Protein AF-A0A7V1JDQ7-F1 (afdb_monomer_lite)

Foldseek 3Di:
DDVVPDDAAAEDEAADCAQVPVVVVCVVRRYHYDYHDPPRPVNNVVVVVVVVVVVVVVVVVD

Structure (mmCIF, N/CA/C/O backbone):
data_AF-A0A7V1JDQ7-F1
#
_entry.id   AF-A0A7V1JDQ7-F1
#
loop_
_atom_site.group_PDB
_atom_site.id
_atom_site.type_symbol
_atom_site.label_atom_id
_atom_site.label_alt_id
_atom_site.label_comp_id
_atom_site.label_asym_id
_atom_site.label_entity_id
_atom_site.label_seq_id
_atom_site.pdbx_PDB_ins_code
_atom_site.Cartn_x
_atom_site.Cartn_y
_atom_site.Cartn_z
_atom_site.occupancy
_atom_site.B_iso_or_equiv
_atom_site.auth_seq_id
_atom_site.auth_comp_id
_atom_site.auth_asym_id
_atom_site.auth_atom_id
_atom_site.pdbx_PDB_model_num
ATOM 1 N N . MET A 1 1 ? 7.412 7.506 5.398 1.00 76.94 1 MET A N 1
ATOM 2 C CA . MET A 1 1 ? 6.580 8.304 4.470 1.00 76.94 1 MET A CA 1
ATOM 3 C C . MET A 1 1 ? 5.085 8.114 4.722 1.00 76.94 1 MET A C 1
ATOM 5 O O . MET A 1 1 ? 4.465 9.057 5.179 1.00 76.94 1 MET A O 1
ATOM 9 N N . VAL A 1 2 ? 4.515 6.910 4.550 1.00 84.69 2 VAL A N 1
ATOM 10 C CA . VAL A 1 2 ? 3.058 6.658 4.699 1.00 84.69 2 VAL A CA 1
ATOM 11 C C . VAL A 1 2 ? 2.443 7.254 5.976 1.00 84.69 2 VAL A C 1
ATOM 13 O O . VAL A 1 2 ? 1.483 8.009 5.886 1.00 84.69 2 VAL A O 1
ATOM 16 N N . LEU A 1 3 ? 2.993 6.974 7.160 1.00 88.38 3 LEU A N 1
ATOM 17 C CA . LEU A 1 3 ? 2.433 7.484 8.424 1.00 88.38 3 LEU A CA 1
ATOM 18 C C . LEU A 1 3 ? 2.673 8.981 8.656 1.00 88.38 3 LEU A C 1
ATOM 20 O O . LEU A 1 3 ? 1.849 9.632 9.283 1.00 88.38 3 LEU A O 1
ATOM 24 N N . ALA A 1 4 ? 3.787 9.513 8.155 1.00 89.62 4 ALA A N 1
ATOM 25 C CA . ALA A 1 4 ? 4.161 10.913 8.343 1.00 89.62 4 ALA A CA 1
ATOM 26 C C . ALA A 1 4 ? 3.386 11.860 7.412 1.00 89.62 4 ALA A C 1
ATOM 28 O O . ALA A 1 4 ? 3.292 13.048 7.691 1.00 89.62 4 ALA A O 1
ATOM 29 N N . SER A 1 5 ? 2.852 11.335 6.305 1.00 88.50 5 SER A N 1
ATOM 30 C CA . SER A 1 5 ? 2.268 12.138 5.226 1.00 88.50 5 SER A CA 1
ATOM 31 C C . SER A 1 5 ? 0.804 11.804 4.929 1.00 88.50 5 SER A C 1
ATOM 33 O O . SER A 1 5 ? 0.224 12.418 4.039 1.00 88.50 5 SER A O 1
ATOM 35 N N . THR A 1 6 ? 0.197 10.827 5.619 1.00 92.31 6 THR A N 1
ATOM 36 C CA . THR A 1 6 ? -1.194 10.415 5.359 1.00 92.31 6 THR A CA 1
ATOM 37 C C . THR A 1 6 ? -1.959 10.052 6.624 1.00 92.31 6 THR A C 1
ATOM 39 O O . THR A 1 6 ? -1.442 9.404 7.543 1.00 92.31 6 THR A O 1
ATOM 42 N N . ASN A 1 7 ? -3.249 10.368 6.618 1.00 93.06 7 ASN A N 1
ATOM 43 C CA . ASN A 1 7 ? -4.187 9.936 7.641 1.00 93.06 7 ASN A CA 1
ATOM 44 C C . ASN A 1 7 ? -4.765 8.554 7.315 1.00 93.06 7 ASN A C 1
ATOM 46 O O . ASN A 1 7 ? -4.745 8.082 6.173 1.00 93.06 7 ASN A O 1
ATOM 50 N N . LYS A 1 8 ? -5.280 7.874 8.343 1.00 93.25 8 LYS A N 1
ATOM 51 C CA . LYS A 1 8 ? -5.963 6.584 8.177 1.00 93.25 8 LYS A CA 1
ATOM 52 C C . LYS A 1 8 ? -7.116 6.733 7.179 1.00 93.25 8 LYS A C 1
ATOM 54 O O . LYS A 1 8 ? -7.829 7.729 7.200 1.00 93.25 8 LYS A O 1
ATOM 59 N N . GLY A 1 9 ? -7.284 5.750 6.297 1.00 92.31 9 GLY A N 1
ATOM 60 C CA . GLY A 1 9 ? -8.312 5.766 5.255 1.00 92.31 9 GLY A CA 1
ATOM 61 C C . GLY A 1 9 ? -7.982 6.597 4.009 1.00 92.31 9 GLY A C 1
ATOM 62 O O . GLY A 1 9 ? -8.722 6.497 3.031 1.00 92.31 9 GLY A O 1
ATOM 63 N N . ASN A 1 10 ? -6.886 7.367 3.986 1.00 95.00 10 ASN A N 1
ATOM 64 C CA . ASN A 1 10 ? -6.457 8.056 2.766 1.00 95.00 10 ASN A CA 1
ATOM 65 C C . ASN A 1 10 ? -6.099 7.066 1.649 1.00 95.00 10 ASN A C 1
ATOM 67 O O . ASN A 1 10 ? -5.689 5.930 1.904 1.00 95.00 10 ASN A O 1
ATOM 71 N N . LEU A 1 11 ? -6.267 7.530 0.411 1.00 92.56 11 LEU A N 1
ATOM 72 C CA . LEU A 1 11 ? -5.818 6.847 -0.793 1.00 92.56 11 LEU A CA 1
ATOM 73 C C . LEU A 1 11 ? -4.409 7.321 -1.145 1.00 92.56 11 LEU A C 1
ATOM 75 O O . LEU A 1 11 ? -4.165 8.520 -1.243 1.00 92.56 11 LEU A O 1
ATOM 79 N N . ILE A 1 12 ? -3.504 6.373 -1.350 1.00 92.06 12 ILE A N 1
ATOM 80 C CA . ILE A 1 12 ? -2.127 6.616 -1.772 1.00 92.06 12 ILE A CA 1
ATOM 81 C C . ILE A 1 12 ? -1.984 6.131 -3.212 1.00 92.06 12 ILE A C 1
ATOM 83 O O . ILE A 1 12 ? -2.260 4.965 -3.496 1.00 92.06 12 ILE A O 1
ATOM 87 N N . LEU A 1 13 ? -1.570 7.033 -4.102 1.00 90.75 13 LEU A N 1
ATOM 88 C CA . LEU A 1 13 ? -1.250 6.739 -5.496 1.00 90.75 13 LEU A CA 1
ATOM 89 C C . LEU A 1 13 ? 0.269 6.757 -5.667 1.00 90.75 13 LEU A C 1
ATOM 91 O O . LEU A 1 13 ? 0.904 7.768 -5.377 1.00 90.75 13 LEU A O 1
ATOM 95 N N . ASP A 1 14 ? 0.827 5.651 -6.146 1.00 88.19 14 ASP A N 1
ATOM 96 C CA . ASP A 1 14 ? 2.259 5.509 -6.407 1.00 88.19 14 ASP A CA 1
ATOM 97 C C . ASP A 1 14 ? 2.478 4.955 -7.830 1.00 88.19 14 ASP A C 1
ATOM 99 O O . ASP A 1 14 ? 2.340 3.748 -8.054 1.00 88.19 14 ASP A O 1
ATOM 103 N N . PRO A 1 15 ? 2.766 5.819 -8.822 1.00 84.56 15 PRO A N 1
ATOM 104 C CA . PRO A 1 15 ? 2.939 5.405 -10.213 1.00 84.56 15 PRO A CA 1
ATOM 105 C C . PRO A 1 15 ? 4.309 4.771 -10.510 1.00 84.56 15 PRO A C 1
ATOM 107 O O . PRO A 1 15 ? 4.587 4.469 -11.671 1.00 84.56 15 PRO A O 1
ATOM 110 N N . PHE A 1 16 ? 5.152 4.576 -9.490 1.00 84.62 16 PHE A N 1
ATOM 111 C CA . PHE A 1 16 ? 6.467 3.940 -9.592 1.00 84.62 16 PHE A CA 1
ATOM 112 C C . PHE A 1 16 ? 6.644 2.930 -8.459 1.00 84.62 16 PHE A C 1
ATOM 114 O O . PHE A 1 16 ? 7.623 2.956 -7.714 1.00 84.62 16 PHE A O 1
ATOM 121 N N . THR A 1 17 ? 5.643 2.063 -8.284 1.00 79.88 17 THR A N 1
ATOM 122 C CA . THR A 1 17 ? 5.547 1.265 -7.060 1.00 79.88 17 THR A CA 1
ATOM 123 C C . THR A 1 17 ? 6.640 0.200 -6.927 1.00 79.88 17 THR A C 1
ATOM 125 O O . THR A 1 17 ? 6.810 -0.326 -5.826 1.00 79.88 17 THR A O 1
ATOM 128 N N . GLU A 1 18 ? 7.374 -0.124 -8.000 1.00 82.81 18 GLU A N 1
ATOM 129 C CA . GLU A 1 18 ? 8.374 -1.191 -8.069 1.00 82.81 18 GLU A CA 1
ATOM 130 C C . GLU A 1 18 ? 7.903 -2.435 -7.306 1.00 82.81 18 GLU A C 1
ATOM 132 O O . GLU A 1 18 ? 6.948 -3.106 -7.691 1.00 82.81 18 GLU A O 1
ATOM 137 N N . SER A 1 19 ? 8.532 -2.713 -6.167 1.00 79.50 19 SER A N 1
ATOM 138 C CA . SER A 1 19 ? 8.297 -3.902 -5.354 1.00 79.50 19 SER A CA 1
ATOM 139 C C . SER A 1 19 ? 7.136 -3.770 -4.341 1.00 79.50 19 SER A C 1
ATOM 141 O O . SER A 1 19 ? 6.938 -4.640 -3.485 1.00 79.50 19 SER A O 1
ATOM 143 N N . SER A 1 20 ? 6.383 -2.670 -4.435 1.00 83.88 20 SER A N 1
ATOM 144 C CA . SER A 1 20 ? 5.184 -2.295 -3.675 1.00 83.88 20 SER A CA 1
ATOM 145 C C . SER A 1 20 ? 5.334 -2.237 -2.155 1.00 83.88 20 SER A C 1
ATOM 147 O O . SER A 1 20 ? 4.369 -2.438 -1.415 1.00 83.88 20 SER A O 1
ATOM 149 N N . THR A 1 21 ? 6.518 -1.872 -1.662 1.00 86.75 21 THR A N 1
ATOM 150 C CA . THR A 1 21 ? 6.765 -1.629 -0.227 1.00 86.75 21 THR A CA 1
ATOM 151 C C . THR A 1 21 ? 5.860 -0.529 0.337 1.00 86.75 21 THR A C 1
ATOM 153 O O . THR A 1 21 ? 5.302 -0.692 1.425 1.00 86.75 21 THR A O 1
ATOM 156 N N . THR A 1 22 ? 5.628 0.547 -0.427 1.00 89.00 22 THR A N 1
ATOM 157 C CA . THR A 1 22 ? 4.669 1.612 -0.083 1.00 89.00 22 THR A CA 1
ATOM 158 C C . THR A 1 22 ? 3.248 1.066 0.055 1.00 89.00 22 THR A C 1
ATOM 160 O O . THR A 1 22 ? 2.541 1.411 1.003 1.00 89.00 22 THR A O 1
ATOM 163 N N . GLY A 1 23 ? 2.843 0.174 -0.854 1.00 87.69 23 GLY A N 1
ATOM 164 C CA . GLY A 1 23 ? 1.511 -0.425 -0.867 1.00 87.69 23 GLY A CA 1
ATOM 165 C C . GLY A 1 23 ? 1.264 -1.390 0.284 1.00 87.69 23 GLY A C 1
ATOM 166 O O . GLY A 1 23 ? 0.212 -1.324 0.921 1.00 87.69 23 GLY A O 1
ATOM 167 N N . LEU A 1 24 ? 2.252 -2.224 0.616 1.00 88.88 24 LEU A N 1
ATOM 168 C CA . LEU A 1 24 ? 2.197 -3.085 1.800 1.00 88.88 24 LEU A CA 1
ATOM 169 C C . LEU A 1 24 ? 2.045 -2.261 3.083 1.00 88.88 24 LEU A C 1
ATOM 171 O O . LEU A 1 24 ? 1.174 -2.553 3.900 1.00 88.88 24 LEU A O 1
ATOM 175 N N . ALA A 1 25 ? 2.845 -1.204 3.249 1.00 90.50 25 ALA A N 1
ATOM 176 C CA . ALA A 1 25 ? 2.738 -0.327 4.411 1.00 90.50 25 ALA A CA 1
ATOM 177 C C . ALA A 1 25 ? 1.371 0.379 4.464 1.00 90.50 25 ALA A C 1
ATOM 179 O O . ALA A 1 25 ? 0.737 0.422 5.517 1.00 90.50 25 ALA A O 1
ATOM 180 N N . ALA A 1 26 ? 0.882 0.894 3.331 1.00 92.06 26 ALA A N 1
ATOM 181 C CA . ALA A 1 26 ? -0.441 1.505 3.236 1.00 92.06 26 ALA A CA 1
ATOM 182 C C . ALA A 1 26 ? -1.542 0.537 3.693 1.00 92.06 26 ALA A C 1
ATOM 184 O O . ALA A 1 26 ? -2.347 0.896 4.553 1.00 92.06 26 ALA A O 1
ATOM 185 N N . TYR A 1 27 ? -1.521 -0.701 3.193 1.00 89.50 27 TYR A N 1
ATOM 186 C CA . TYR A 1 27 ? -2.478 -1.739 3.565 1.00 89.50 27 TYR A CA 1
ATOM 187 C C . TYR A 1 27 ? -2.422 -2.069 5.064 1.00 89.50 27 TYR A C 1
ATOM 189 O O . TYR A 1 27 ? -3.447 -2.015 5.744 1.00 89.50 27 TYR A O 1
ATOM 197 N N . LEU A 1 28 ? -1.224 -2.328 5.603 1.00 90.44 28 LEU A N 1
ATOM 198 C CA . LEU A 1 28 ? -1.024 -2.668 7.018 1.00 90.44 28 LEU A CA 1
ATOM 199 C C . LEU A 1 28 ? -1.524 -1.571 7.966 1.00 90.44 28 LEU A C 1
ATOM 201 O O . LEU A 1 28 ? -2.076 -1.867 9.023 1.00 90.44 28 LEU A O 1
ATOM 205 N N . PHE A 1 29 ? -1.377 -0.303 7.582 1.00 91.88 29 PHE A N 1
ATOM 206 C CA . PHE A 1 29 ? -1.835 0.829 8.385 1.00 91.88 29 PHE A CA 1
ATOM 207 C C . PHE A 1 29 ? -3.261 1.289 8.040 1.00 91.88 29 PHE A C 1
ATOM 209 O O . PHE A 1 29 ? -3.701 2.336 8.519 1.00 91.88 29 PHE A O 1
ATOM 216 N N . GLY A 1 30 ? -4.022 0.541 7.239 1.00 90.00 30 GLY A N 1
ATOM 217 C CA . GLY A 1 30 ? -5.425 0.850 6.948 1.00 90.00 30 GLY A CA 1
ATOM 218 C C . GLY A 1 30 ? -5.621 2.070 6.041 1.00 90.00 30 GLY A C 1
ATOM 219 O O . GLY A 1 30 ? -6.517 2.886 6.271 1.00 90.00 30 GLY A O 1
ATOM 220 N N . ARG A 1 31 ? -4.753 2.232 5.042 1.00 94.88 31 ARG A N 1
ATOM 221 C CA . ARG A 1 31 ? -4.901 3.162 3.913 1.00 94.88 31 ARG A CA 1
ATOM 222 C C . ARG A 1 31 ? -5.248 2.372 2.649 1.00 94.88 31 ARG A C 1
ATOM 224 O O . ARG A 1 31 ? -4.936 1.188 2.539 1.00 94.88 31 ARG A O 1
ATOM 231 N N . LYS A 1 32 ? -5.892 3.034 1.689 1.00 92.56 32 LYS A N 1
ATOM 232 C CA . LYS A 1 32 ? -6.109 2.481 0.345 1.00 92.56 32 LYS A CA 1
ATOM 233 C C . LYS A 1 32 ? -4.875 2.770 -0.506 1.00 92.56 32 LYS A C 1
ATOM 235 O O . LYS A 1 32 ? -4.242 3.808 -0.327 1.00 92.56 32 LYS A O 1
ATOM 240 N N . PHE A 1 33 ? -4.544 1.880 -1.432 1.00 92.75 33 PHE A N 1
ATOM 241 C CA . PHE A 1 33 ? -3.351 2.009 -2.262 1.00 92.75 33 PHE A CA 1
ATOM 242 C C . PHE A 1 33 ? -3.652 1.664 -3.719 1.00 92.75 33 PHE A C 1
ATOM 244 O O . PHE A 1 33 ? -4.307 0.659 -3.985 1.00 92.75 33 PHE A O 1
ATOM 251 N N . ILE A 1 34 ? -3.156 2.487 -4.642 1.00 90.06 34 ILE A N 1
ATOM 252 C CA . ILE A 1 34 ? -3.120 2.211 -6.079 1.00 90.06 34 ILE A CA 1
ATOM 253 C C . ILE A 1 34 ? -1.668 2.369 -6.522 1.00 90.06 34 ILE A C 1
ATOM 255 O O . ILE A 1 34 ? -1.119 3.469 -6.487 1.00 90.06 34 ILE A O 1
ATOM 259 N N . GLY A 1 35 ? -1.053 1.259 -6.921 1.00 87.75 35 GLY A N 1
ATOM 260 C CA . GLY A 1 35 ? 0.293 1.233 -7.480 1.00 87.75 35 GLY A CA 1
ATOM 261 C C . GLY A 1 35 ? 0.244 0.983 -8.981 1.00 87.75 35 GLY A C 1
ATOM 262 O O . GLY A 1 35 ? -0.541 0.150 -9.433 1.00 87.75 35 GLY A O 1
ATOM 263 N N . MET A 1 36 ? 1.082 1.676 -9.749 1.00 83.12 36 MET A N 1
ATOM 264 C CA . MET A 1 36 ? 1.316 1.363 -11.160 1.00 83.12 36 MET A CA 1
ATOM 265 C C . MET A 1 36 ? 2.812 1.141 -11.364 1.00 83.12 36 MET A C 1
ATOM 267 O O . MET A 1 36 ? 3.625 1.902 -10.854 1.00 83.12 36 MET A O 1
ATOM 271 N N . ASP A 1 37 ? 3.181 0.076 -12.070 1.00 79.3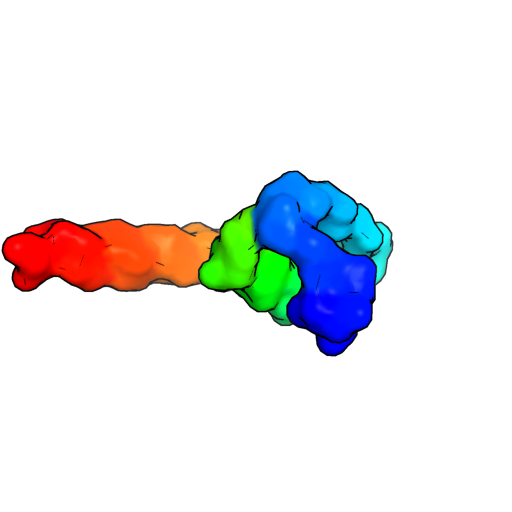1 37 ASP A N 1
ATOM 272 C CA . ASP A 1 37 ? 4.549 -0.161 -12.527 1.00 79.31 37 ASP A CA 1
ATOM 273 C C . ASP A 1 37 ? 4.508 -1.101 -13.738 1.00 79.31 37 ASP A C 1
ATOM 275 O O . ASP A 1 37 ? 3.782 -2.097 -13.732 1.00 79.31 37 ASP A O 1
ATOM 279 N N . LYS A 1 38 ? 5.268 -0.788 -14.792 1.00 71.94 38 LYS A N 1
ATOM 280 C CA . LYS A 1 38 ? 5.324 -1.602 -16.017 1.00 71.94 38 LYS A CA 1
ATOM 281 C C . LYS A 1 38 ? 6.189 -2.858 -15.883 1.00 71.94 38 LYS A C 1
ATOM 283 O O . LYS A 1 38 ? 5.987 -3.788 -16.654 1.00 71.94 38 LYS A O 1
ATOM 288 N N . LYS A 1 39 ? 7.173 -2.884 -14.981 1.00 74.94 39 LYS A N 1
ATOM 289 C CA . LYS A 1 39 ? 8.179 -3.960 -14.895 1.00 74.94 39 LYS A CA 1
ATOM 290 C C . LYS A 1 39 ? 7.928 -4.950 -13.762 1.00 74.94 39 LYS A C 1
ATOM 292 O O . LYS A 1 39 ? 8.382 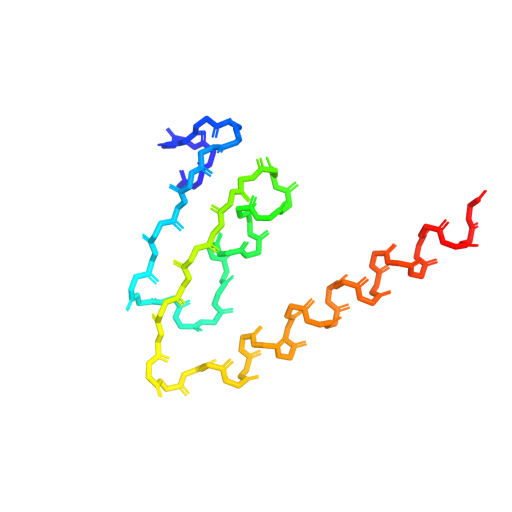-6.085 -13.859 1.00 74.94 39 LYS A O 1
ATOM 297 N N . TYR A 1 40 ? 7.220 -4.545 -12.709 1.00 71.62 40 TYR A N 1
ATOM 298 C CA . 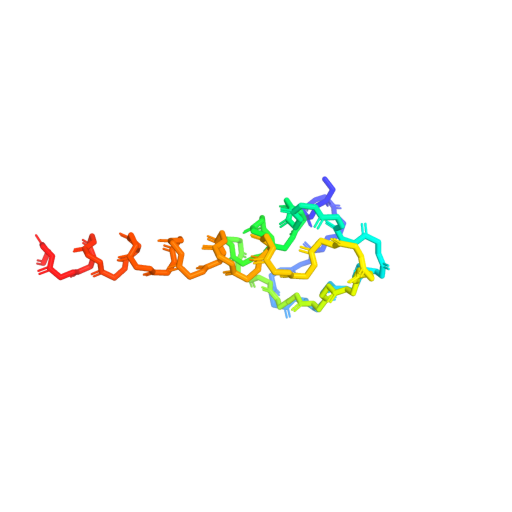TYR A 1 40 ? 7.138 -5.324 -11.466 1.00 71.62 40 TYR A C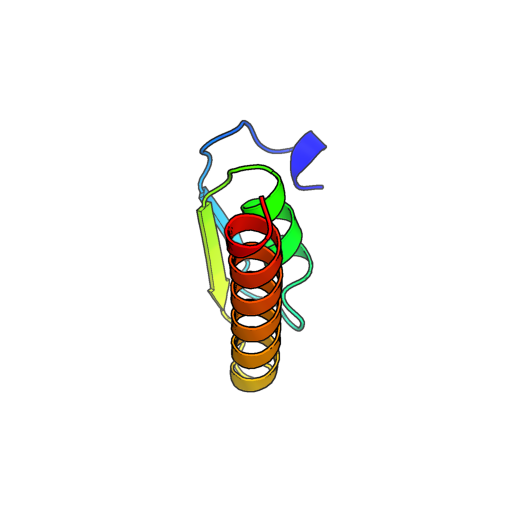A 1
ATOM 299 C C . TYR A 1 40 ? 5.720 -5.750 -11.060 1.00 71.62 40 TYR A C 1
ATOM 301 O O . TYR A 1 40 ? 5.531 -6.255 -9.953 1.00 71.62 40 TYR A O 1
ATOM 309 N N . ILE A 1 41 ? 4.730 -5.607 -11.951 1.00 74.69 41 ILE A N 1
ATOM 310 C CA . ILE A 1 41 ? 3.318 -5.892 -11.644 1.00 74.69 41 ILE A CA 1
ATOM 311 C C . ILE A 1 41 ? 3.110 -7.328 -11.117 1.00 74.69 41 ILE A C 1
ATOM 313 O O . ILE A 1 41 ? 2.494 -7.513 -10.068 1.00 74.69 41 ILE A O 1
ATOM 31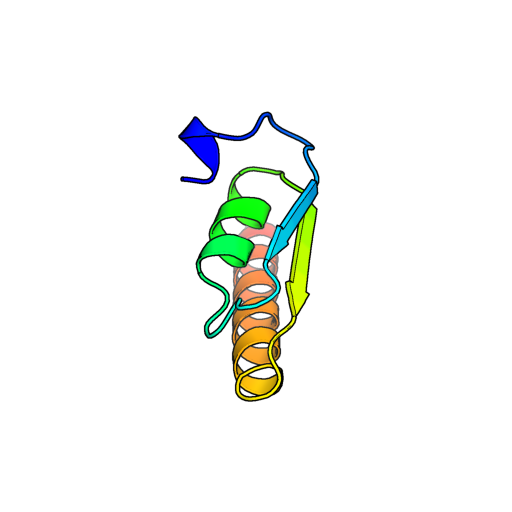7 N N . ASP A 1 42 ? 3.723 -8.331 -11.756 1.00 80.94 42 ASP A N 1
ATOM 318 C CA . ASP A 1 42 ? 3.563 -9.745 -11.387 1.00 80.94 42 ASP A CA 1
ATOM 319 C C . ASP A 1 42 ? 4.208 -10.079 -10.037 1.00 80.94 42 ASP A C 1
ATOM 321 O O . ASP A 1 42 ? 3.674 -10.864 -9.248 1.00 80.94 42 ASP A O 1
ATOM 325 N N . LEU A 1 43 ? 5.366 -9.477 -9.748 1.00 80.81 43 LEU A N 1
ATOM 326 C CA . LEU A 1 43 ? 6.058 -9.655 -8.472 1.00 80.81 43 LEU A CA 1
ATOM 327 C C . LEU A 1 43 ? 5.236 -9.057 -7.325 1.00 80.81 43 LEU A C 1
ATOM 329 O O . LEU A 1 43 ? 5.111 -9.670 -6.261 1.00 80.81 43 LEU A O 1
ATOM 333 N N . SER A 1 44 ? 4.670 -7.873 -7.548 1.00 78.81 44 SER A N 1
ATOM 334 C CA . SER A 1 44 ? 3.869 -7.157 -6.560 1.00 78.81 44 SER A CA 1
ATOM 335 C C . SER A 1 44 ? 2.540 -7.861 -6.278 1.00 78.81 44 SER A C 1
ATOM 337 O O . SER A 1 44 ? 2.162 -7.967 -5.109 1.00 78.81 44 SER A O 1
ATOM 339 N N . ILE A 1 45 ? 1.895 -8.448 -7.297 1.00 84.00 45 ILE A N 1
ATOM 340 C CA . ILE A 1 45 ? 0.712 -9.313 -7.129 1.00 84.00 45 ILE A CA 1
ATOM 341 C C . ILE A 1 45 ? 1.041 -10.506 -6.219 1.00 84.00 45 ILE A C 1
ATOM 343 O O . ILE A 1 45 ? 0.394 -10.680 -5.185 1.00 84.00 45 ILE A O 1
ATOM 347 N N . LYS A 1 46 ? 2.101 -11.271 -6.525 1.00 86.88 46 LYS A N 1
ATOM 348 C CA . LYS A 1 46 ? 2.495 -12.454 -5.731 1.00 86.88 46 LYS A CA 1
ATOM 349 C C . LYS A 1 46 ? 2.767 -12.122 -4.262 1.00 86.88 46 LYS A C 1
ATOM 351 O O . LYS A 1 46 ? 2.389 -12.880 -3.369 1.00 86.88 46 LYS A O 1
ATOM 356 N N . ARG A 1 47 ? 3.423 -10.987 -3.992 1.00 82.94 47 ARG A N 1
ATOM 357 C CA . ARG A 1 47 ? 3.696 -10.523 -2.620 1.00 82.94 47 ARG A CA 1
ATOM 358 C C . ARG A 1 47 ? 2.414 -10.208 -1.858 1.00 82.94 47 ARG A C 1
ATOM 360 O O . ARG A 1 47 ? 2.291 -10.589 -0.694 1.00 82.94 47 ARG A O 1
ATOM 367 N N . PHE A 1 48 ? 1.469 -9.532 -2.507 1.00 85.38 48 PHE A N 1
ATOM 368 C CA . PHE A 1 48 ? 0.183 -9.202 -1.899 1.00 85.38 48 PHE A CA 1
ATOM 369 C C . PHE A 1 48 ? -0.645 -10.453 -1.600 1.00 85.38 48 PHE A C 1
ATOM 371 O O . PHE A 1 48 ? -1.186 -10.580 -0.502 1.00 85.38 48 PHE A O 1
ATOM 378 N N . GLU A 1 49 ? -0.702 -11.403 -2.532 1.00 88.44 49 GLU A N 1
ATOM 379 C CA . GLU A 1 49 ? -1.401 -12.677 -2.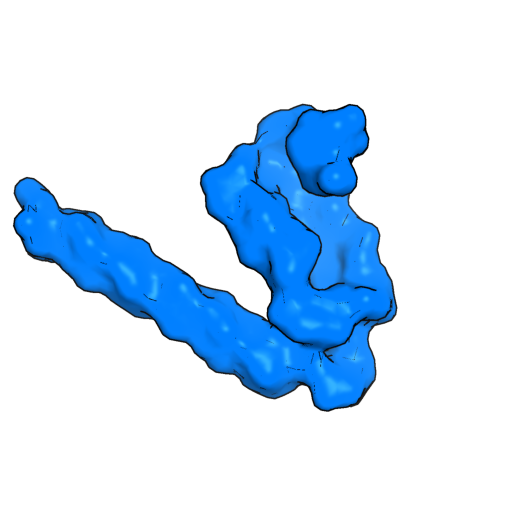336 1.00 88.44 49 GLU A CA 1
ATOM 380 C C . GLU A 1 49 ? -0.810 -13.486 -1.176 1.00 88.44 49 GLU A C 1
ATOM 382 O O . GLU A 1 49 ? -1.559 -13.990 -0.334 1.00 88.44 49 GLU A O 1
ATOM 387 N N . GLY A 1 50 ? 0.524 -13.558 -1.087 1.00 88.62 50 GLY A N 1
ATOM 388 C CA . GLY A 1 50 ? 1.224 -14.197 0.029 1.00 88.62 50 GLY A CA 1
ATOM 389 C C . GLY A 1 50 ? 0.870 -13.561 1.374 1.00 88.62 50 GLY A C 1
ATOM 390 O O . GLY A 1 50 ? 0.458 -14.261 2.297 1.00 88.62 50 GLY A O 1
ATOM 391 N N . LEU A 1 51 ? 0.918 -12.227 1.459 1.00 88.19 51 LEU A N 1
ATOM 392 C CA . LEU A 1 51 ? 0.554 -11.492 2.672 1.00 88.19 51 LEU A CA 1
ATOM 393 C C . LEU A 1 51 ? -0.894 -11.778 3.105 1.00 88.19 51 LEU A C 1
ATOM 395 O O . LEU A 1 51 ? -1.157 -12.027 4.283 1.00 88.19 51 LEU A O 1
ATOM 399 N N . VAL A 1 52 ? -1.845 -11.751 2.164 1.00 88.31 52 VAL A N 1
ATOM 400 C CA . VAL A 1 52 ? -3.265 -12.023 2.443 1.00 88.31 52 VAL A CA 1
ATOM 401 C C . VAL A 1 52 ? -3.469 -13.462 2.912 1.00 88.31 52 VAL A C 1
ATOM 403 O O . VAL A 1 52 ? -4.230 -13.691 3.855 1.00 88.31 52 VAL A O 1
ATOM 406 N N . LYS A 1 53 ? -2.786 -14.431 2.293 1.00 89.19 53 LYS A N 1
ATOM 407 C CA . LYS A 1 53 ? -2.829 -15.839 2.704 1.00 89.19 53 LYS A CA 1
ATOM 408 C C . LYS A 1 53 ? -2.308 -16.020 4.132 1.00 89.19 53 LYS A C 1
ATOM 410 O O . LYS A 1 53 ? -2.964 -16.694 4.924 1.00 89.19 53 LYS A O 1
ATOM 415 N N . ASP A 1 54 ? -1.202 -15.366 4.475 1.00 88.12 54 ASP A N 1
ATOM 416 C CA . ASP A 1 54 ? -0.597 -15.424 5.810 1.00 88.12 54 ASP A CA 1
ATOM 417 C C . ASP A 1 54 ? -1.454 -14.742 6.883 1.00 88.12 54 ASP A C 1
ATOM 419 O O . ASP A 1 54 ? -1.527 -15.208 8.019 1.00 88.12 54 ASP A O 1
ATOM 423 N N . MET A 1 55 ? -2.130 -13.638 6.554 1.00 86.00 55 MET A N 1
ATOM 424 C CA . MET A 1 55 ? -3.088 -13.024 7.479 1.00 86.00 55 MET A CA 1
ATOM 425 C C . MET A 1 55 ? -4.310 -13.915 7.694 1.00 86.00 55 MET A C 1
ATOM 427 O O . MET A 1 55 ? -4.741 -14.085 8.832 1.00 86.00 55 MET A O 1
ATOM 431 N N . ARG A 1 56 ? -4.855 -14.507 6.623 1.00 83.69 56 ARG A N 1
ATOM 432 C CA . ARG A 1 56 ? -6.006 -15.417 6.713 1.00 83.69 56 ARG A CA 1
ATOM 433 C C . ARG A 1 56 ? -5.689 -16.664 7.526 1.00 83.69 56 ARG A C 1
ATOM 435 O O . ARG A 1 56 ? -6.515 -17.055 8.340 1.00 83.69 56 ARG A O 1
ATOM 442 N N . SER A 1 57 ? -4.509 -17.259 7.342 1.00 81.94 57 SER A N 1
ATOM 443 C CA . SER A 1 57 ? -4.105 -18.422 8.136 1.00 81.94 57 SER A CA 1
ATOM 444 C C . SER A 1 57 ? -4.025 -18.069 9.621 1.00 81.94 57 SER A C 1
ATOM 446 O O . SER A 1 57 ? -4.636 -18.758 10.424 1.00 81.94 57 SER A O 1
ATOM 448 N N . LYS A 1 58 ? -3.402 -16.939 9.983 1.00 79.06 58 LYS A N 1
ATOM 449 C CA . LYS A 1 58 ? -3.317 -16.456 11.376 1.00 79.06 58 LYS A CA 1
ATOM 450 C C . LYS A 1 58 ? -4.672 -16.124 12.009 1.00 79.06 58 LYS A C 1
ATOM 452 O O . LYS A 1 58 ? -4.803 -16.213 13.225 1.00 79.06 58 LYS A O 1
ATOM 457 N N . LEU A 1 59 ? -5.654 -15.716 11.206 1.00 74.88 59 LEU A N 1
ATOM 458 C CA . LEU A 1 59 ? -7.033 -15.473 11.643 1.00 74.88 59 LEU A CA 1
ATOM 459 C C . LEU A 1 59 ? -7.834 -16.769 11.826 1.00 74.88 59 LEU A C 1
ATOM 461 O O . LEU A 1 59 ? -8.734 -16.786 12.651 1.00 74.88 59 LEU A O 1
ATOM 465 N N . ALA A 1 60 ? -7.520 -17.831 11.078 1.00 71.94 60 ALA A N 1
ATOM 466 C CA . ALA A 1 60 ? -8.203 -19.123 11.169 1.00 71.94 60 ALA A CA 1
ATOM 467 C C . ALA A 1 60 ? -7.713 -19.994 12.341 1.00 71.94 60 ALA A C 1
ATOM 469 O O . ALA A 1 60 ? -8.415 -20.913 12.752 1.00 71.94 60 ALA A O 1
ATOM 470 N N . THR A 1 61 ? -6.518 -19.724 12.877 1.00 63.69 61 THR A N 1
ATOM 471 C CA . THR A 1 61 ? -5.955 -20.426 14.045 1.00 63.69 61 THR A CA 1
ATOM 472 C C . THR A 1 61 ? -6.321 -19.788 15.393 1.00 63.69 61 THR A C 1
ATOM 474 O O . THR A 1 61 ? -5.737 -20.163 16.410 1.00 63.69 61 THR A O 1
ATOM 477 N N . LYS A 1 62 ? -7.236 -18.812 15.417 1.00 51.91 62 LYS A N 1
ATOM 478 C CA . LYS A 1 62 ? -7.673 -18.082 16.613 1.00 51.91 62 LYS A CA 1
ATOM 479 C C . LYS A 1 62 ? -9.178 -18.226 16.802 1.00 51.91 62 LYS A C 1
ATOM 481 O O . LYS A 1 62 ? -9.594 -18.292 17.976 1.00 51.91 62 LYS A O 1
#

pLDDT: mean 84.95, std 7.8, range [51.91, 95.0]

Radius of gyration: 12.53 Å; chains: 1; bounding box: 17×33×33 Å

Secondary structure (DSSP, 8-state):
-HHHH--TT-EEEETT-TT-HHHHHHHHTT-EEEE--SSSHHHHHHHHHHHHHHHHHHHHT-

Sequence (62 aa):
MVLASTNKGNLILDPFTESSTTGLAAYLFGRKFIGMDKKYIDLSIKRFEGLVKDMRSKLATK